Protein AF-A0A1V5YV45-F1 (afdb_monomer_lite)

Secondary structure (DSSP, 8-state):
----------------------------GGGSPSEEEEEEEEETTEEEEEEEEE-

Sequence (55 aa):
MNKSLLLPLLFGSACSVIAAEKQASKIDVHMLVPGVYFIMLESGNKKYYSKFIKI

Radius of gyration: 26.53 Å; chains: 1; bounding box: 28×29×85 Å

Foldseek 3Di:
DDDDDDDDDDDDDDPVPVPPPPPDDDDDCVPDDFAKDKDWDDDPPDIDIDIDTDD

pLDDT: mean 73.59, std 20.65, range [37.81, 96.5]

Structure (mmCIF, N/CA/C/O backbone):
data_AF-A0A1V5YV45-F1
#
_entry.id   AF-A0A1V5YV45-F1
#
loop_
_atom_site.group_PDB
_atom_site.id
_atom_site.type_symbol
_atom_site.label_atom_id
_atom_site.label_alt_id
_atom_site.label_comp_id
_atom_site.label_asym_id
_atom_site.label_entity_id
_atom_site.label_seq_id
_atom_site.pdbx_PDB_ins_code
_atom_site.Cartn_x
_atom_site.Cartn_y
_atom_site.Cartn_z
_atom_site.occupancy
_atom_site.B_iso_or_equiv
_atom_site.auth_seq_id
_atom_site.auth_comp_id
_atom_site.auth_asym_id
_atom_site.auth_atom_id
_atom_site.pdbx_PDB_model_num
ATOM 1 N N . MET A 1 1 ? -13.426 20.173 72.917 1.00 37.81 1 MET A N 1
ATOM 2 C CA . MET A 1 1 ? -13.039 21.551 72.544 1.00 37.81 1 MET A CA 1
ATOM 3 C C . MET A 1 1 ? -12.781 21.582 71.053 1.00 37.81 1 MET A C 1
ATOM 5 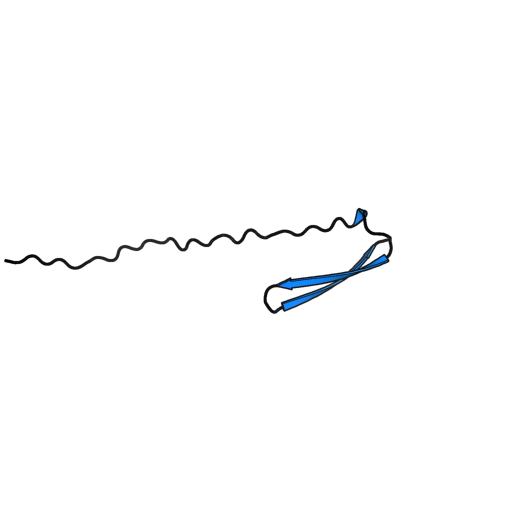O O . MET A 1 1 ? -12.058 20.740 70.542 1.00 37.81 1 MET A O 1
ATOM 9 N N . ASN A 1 2 ? -13.478 22.492 70.384 1.00 47.91 2 ASN A N 1
ATOM 10 C CA . ASN A 1 2 ? -13.616 22.614 68.938 1.00 47.91 2 ASN A CA 1
ATOM 11 C C . ASN A 1 2 ? -12.313 23.064 68.262 1.00 47.91 2 ASN A C 1
ATOM 13 O O . ASN A 1 2 ? -11.614 23.909 68.819 1.00 47.91 2 ASN A O 1
ATOM 17 N N . LYS A 1 3 ? -12.104 22.653 67.007 1.00 44.28 3 LYS A N 1
ATOM 18 C CA . LYS A 1 3 ? -12.134 23.594 65.872 1.00 44.28 3 LYS A CA 1
ATOM 19 C C . LYS A 1 3 ? -12.222 22.849 64.535 1.00 44.28 3 LYS A C 1
ATOM 21 O O . LYS A 1 3 ? -11.333 22.106 64.147 1.00 44.28 3 LYS A O 1
ATOM 26 N N . SER A 1 4 ? -13.358 23.081 63.883 1.00 53.34 4 SER A N 1
ATOM 27 C CA . SER A 1 4 ? -13.635 22.888 62.461 1.00 53.34 4 SER A CA 1
ATOM 28 C C . SER A 1 4 ? -12.569 23.552 61.584 1.00 53.34 4 SER A C 1
ATOM 30 O O . SER A 1 4 ? -12.018 24.570 62.002 1.00 53.34 4 SER A O 1
ATOM 32 N N . LEU A 1 5 ? -12.363 23.048 60.363 1.00 51.41 5 LEU A N 1
ATOM 33 C CA . LEU A 1 5 ? -12.520 23.871 59.156 1.00 51.41 5 LEU A CA 1
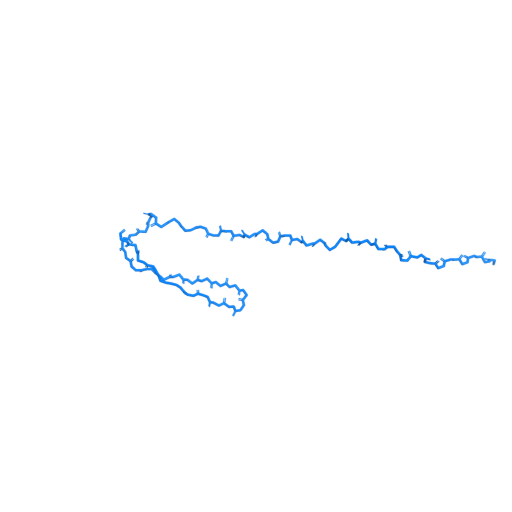ATOM 34 C C . LEU A 1 5 ? -12.516 23.006 57.887 1.00 51.41 5 LEU A C 1
ATOM 36 O O . LEU A 1 5 ? -11.535 22.362 57.528 1.00 51.41 5 LEU A O 1
ATOM 40 N N . LEU A 1 6 ? -13.674 23.020 57.231 1.00 51.59 6 LEU A N 1
ATOM 41 C CA . LEU A 1 6 ? -13.906 22.641 55.843 1.00 51.59 6 LEU A CA 1
ATOM 42 C C . LEU A 1 6 ? -13.038 23.475 54.878 1.00 51.59 6 LEU A C 1
ATOM 44 O O . LEU A 1 6 ? -12.914 24.679 55.071 1.00 51.59 6 LEU A O 1
ATOM 48 N N . LEU A 1 7 ? -12.517 22.779 53.856 1.00 55.19 7 LEU A N 1
ATOM 49 C CA . LEU A 1 7 ? -12.203 23.126 52.450 1.00 55.19 7 LEU A CA 1
ATOM 50 C C . LEU A 1 7 ? -11.903 24.590 52.033 1.00 55.19 7 LEU A C 1
ATOM 52 O O . LEU A 1 7 ? -12.594 25.523 52.431 1.00 55.19 7 LEU A O 1
ATOM 56 N N . PRO A 1 8 ? -11.028 24.771 51.020 1.00 49.09 8 PRO A N 1
ATOM 57 C CA . PRO A 1 8 ? -11.609 24.948 49.684 1.00 49.09 8 PRO A CA 1
ATOM 58 C C . PRO A 1 8 ? -10.877 24.232 48.537 1.00 49.09 8 PRO A C 1
ATOM 60 O O . PRO A 1 8 ? -9.653 24.166 48.464 1.00 49.09 8 PRO A O 1
ATOM 63 N N . LEU A 1 9 ? -11.698 23.762 47.595 1.00 52.91 9 LEU A N 1
ATOM 64 C CA . LEU A 1 9 ? -11.358 23.494 46.201 1.00 52.91 9 LEU A CA 1
ATOM 65 C C . LEU A 1 9 ? -10.563 24.668 45.611 1.00 52.91 9 LEU A C 1
ATOM 67 O O . LEU A 1 9 ? -11.088 25.775 45.502 1.00 52.91 9 LEU A O 1
ATOM 71 N N . LEU A 1 10 ? -9.335 24.406 45.166 1.00 50.31 10 LEU A N 1
ATOM 72 C CA . LEU A 1 10 ? -8.602 25.283 44.261 1.00 50.31 10 LEU A CA 1
ATOM 73 C C . LEU A 1 10 ? -8.142 24.467 43.053 1.00 50.31 10 LEU A C 1
ATOM 75 O O . LEU A 1 10 ? -7.336 23.547 43.142 1.00 50.31 10 LEU A O 1
ATOM 79 N N . PHE A 1 11 ? -8.763 24.820 41.935 1.00 52.34 11 PHE A N 1
ATOM 80 C CA . PHE A 1 11 ? -8.483 24.465 40.555 1.00 52.34 11 PHE A CA 1
ATOM 81 C C . PHE A 1 11 ? -6.993 24.210 40.273 1.00 52.34 11 PHE A C 1
ATOM 83 O O . PHE A 1 11 ? -6.174 25.123 40.322 1.00 52.34 11 PHE A O 1
ATOM 90 N N . GLY A 1 12 ? -6.667 22.971 39.906 1.00 40.44 12 GLY A N 1
ATOM 91 C CA . GLY A 1 12 ? -5.354 22.566 39.411 1.00 40.44 12 GLY A CA 1
ATOM 92 C C . GLY A 1 12 ? -5.503 21.867 38.069 1.00 40.44 12 GLY A C 1
ATOM 93 O O . GLY A 1 12 ? -5.617 20.648 37.998 1.00 40.44 12 GLY A O 1
ATOM 94 N N . SER A 1 13 ? -5.544 22.662 37.002 1.00 52.00 13 SER A N 1
ATOM 95 C CA . SER A 1 13 ? -5.420 22.200 35.624 1.00 52.00 13 SER A CA 1
ATOM 96 C C . SER A 1 13 ? -4.086 21.476 35.435 1.00 52.00 13 SER A C 1
ATOM 98 O O . SER A 1 13 ? -3.052 22.112 35.262 1.00 52.00 13 SER A O 1
ATOM 100 N N . ALA A 1 14 ? -4.114 20.150 35.415 1.00 50.31 14 ALA A N 1
ATOM 101 C CA . ALA A 1 14 ? -3.077 19.344 34.790 1.00 50.31 14 ALA A CA 1
ATOM 102 C C . ALA A 1 14 ? -3.740 18.095 34.209 1.00 50.31 14 ALA A C 1
ATOM 104 O O . ALA A 1 14 ? -3.530 16.974 34.661 1.00 50.31 14 ALA A O 1
ATOM 105 N N . CYS A 1 15 ? -4.583 18.308 33.194 1.00 42.75 15 CYS A N 1
ATOM 106 C CA . CYS A 1 15 ? -4.816 17.276 32.198 1.00 42.75 15 CYS A CA 1
ATOM 107 C C . CYS A 1 15 ? -3.459 17.073 31.521 1.00 42.75 15 CYS A C 1
ATOM 109 O O . CYS A 1 15 ? -3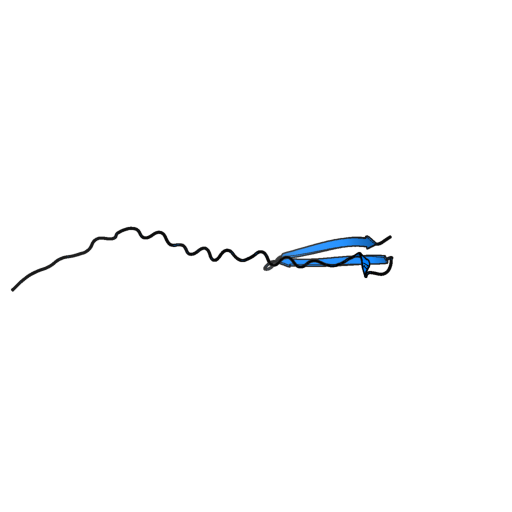.094 17.817 30.610 1.00 42.75 15 CYS A O 1
ATOM 111 N N . SER A 1 16 ? -2.650 16.154 32.044 1.00 48.03 16 SER A N 1
ATOM 112 C CA . SER A 1 16 ? -1.465 15.657 31.363 1.00 48.03 16 SER A CA 1
ATOM 113 C C . SER A 1 16 ? -1.967 14.907 30.136 1.00 48.03 16 SER A C 1
ATOM 115 O O . SER A 1 16 ? -2.133 13.690 30.132 1.00 48.03 16 SER A O 1
ATOM 117 N N . VAL A 1 17 ? -2.269 15.674 29.088 1.00 46.66 17 VAL A N 1
ATOM 118 C CA . VAL A 1 17 ? -2.377 15.177 27.728 1.00 46.66 17 VAL A CA 1
ATOM 119 C C . VAL A 1 17 ? -0.984 14.660 27.420 1.00 46.66 17 VAL A C 1
ATOM 121 O O . VAL A 1 17 ? -0.095 15.419 27.042 1.00 46.66 17 VAL A O 1
ATOM 124 N N . ILE A 1 18 ? -0.759 13.374 27.683 1.00 49.09 18 ILE A N 1
ATOM 125 C CA . ILE A 1 18 ? 0.396 12.667 27.154 1.00 49.09 18 ILE A CA 1
ATOM 126 C C . ILE A 1 18 ? 0.236 12.825 25.648 1.00 49.09 18 ILE A C 1
ATOM 128 O O . ILE A 1 18 ? -0.663 12.231 25.050 1.00 49.09 18 ILE A O 1
ATOM 132 N N . ALA A 1 19 ? 1.012 13.734 25.061 1.00 51.84 19 ALA A N 1
ATOM 133 C CA . ALA A 1 19 ? 1.060 13.910 23.628 1.00 51.84 19 ALA A CA 1
ATOM 134 C C . ALA A 1 19 ? 1.498 12.556 23.076 1.00 51.84 19 ALA A C 1
ATOM 136 O O . ALA A 1 19 ? 2.657 12.179 23.215 1.00 51.84 19 ALA A O 1
ATOM 137 N N . ALA A 1 20 ? 0.547 11.779 22.556 1.00 53.22 20 ALA A N 1
ATOM 138 C CA . ALA A 1 20 ? 0.850 10.538 21.877 1.00 53.22 20 ALA A CA 1
ATOM 139 C C . ALA A 1 20 ? 1.746 10.923 20.701 1.00 53.22 20 ALA A C 1
ATOM 141 O O . ALA A 1 20 ? 1.274 11.504 19.720 1.00 53.22 20 ALA A O 1
ATOM 142 N N . GLU A 1 21 ? 3.053 10.712 20.854 1.00 56.59 21 GLU A N 1
ATOM 143 C CA . GLU A 1 21 ? 4.019 10.992 19.808 1.00 56.59 21 GLU A CA 1
ATOM 144 C C . GLU A 1 21 ? 3.556 10.243 18.565 1.00 56.59 21 GLU A C 1
ATOM 146 O O . GLU A 1 21 ? 3.371 9.024 18.570 1.00 56.59 21 GLU A O 1
ATOM 151 N N . LYS A 1 22 ? 3.267 11.000 17.507 1.00 60.62 22 LYS A N 1
ATOM 152 C CA . LYS A 1 22 ? 2.782 10.456 16.247 1.00 60.62 22 LYS A CA 1
ATOM 153 C C . LYS A 1 22 ? 3.895 9.583 15.672 1.00 60.62 22 LYS A C 1
ATOM 155 O O . LYS A 1 22 ? 4.806 10.098 15.028 1.00 60.62 22 LYS A O 1
ATOM 160 N N . GLN A 1 23 ? 3.838 8.277 15.928 1.00 59.28 23 GLN A N 1
ATOM 161 C CA . GLN A 1 23 ? 4.826 7.323 15.442 1.00 59.28 23 GLN A CA 1
ATOM 162 C C . GLN A 1 23 ? 4.755 7.295 13.911 1.00 59.28 23 GLN A C 1
ATOM 164 O O . GLN A 1 23 ? 3.850 6.716 13.311 1.00 59.28 23 GLN A O 1
ATOM 169 N N . ALA A 1 24 ? 5.674 8.007 13.264 1.00 66.25 24 ALA A N 1
ATOM 170 C CA . ALA A 1 24 ? 5.747 8.072 11.816 1.00 66.25 24 ALA A CA 1
ATOM 171 C C . ALA A 1 24 ? 6.486 6.832 11.302 1.00 66.25 24 ALA A C 1
ATOM 173 O O . ALA A 1 24 ? 7.713 6.775 11.332 1.00 66.25 24 ALA A O 1
ATOM 174 N N . SER A 1 25 ? 5.747 5.840 10.808 1.00 71.81 25 SER A N 1
ATOM 175 C CA . SER A 1 25 ? 6.322 4.747 10.023 1.00 71.81 25 SER A CA 1
ATOM 176 C C . SER A 1 25 ? 6.651 5.258 8.618 1.00 71.81 25 SER A C 1
ATOM 178 O O . SER A 1 25 ? 5.745 5.577 7.844 1.00 71.81 25 SER A O 1
ATOM 180 N N . LYS A 1 26 ? 7.940 5.365 8.284 1.00 83.06 26 LYS A N 1
ATOM 181 C CA . LYS A 1 26 ? 8.401 5.684 6.925 1.00 83.06 26 LYS A CA 1
ATOM 182 C C . LYS A 1 26 ? 8.753 4.390 6.195 1.00 83.06 26 LYS A C 1
ATOM 184 O O . LYS A 1 26 ? 9.412 3.529 6.766 1.00 83.06 26 LYS A O 1
ATOM 189 N N . ILE A 1 27 ? 8.323 4.277 4.941 1.00 82.88 27 ILE A N 1
ATOM 190 C CA . ILE A 1 27 ? 8.715 3.193 4.034 1.00 82.88 27 ILE A CA 1
ATOM 191 C C . ILE A 1 27 ? 9.662 3.801 3.002 1.00 82.88 27 ILE A C 1
ATOM 193 O O . ILE A 1 27 ? 9.301 4.782 2.350 1.00 82.88 27 ILE A O 1
ATOM 197 N N . ASP A 1 28 ? 10.858 3.234 2.859 1.00 87.94 28 ASP A N 1
ATOM 198 C CA . ASP A 1 28 ? 11.771 3.604 1.778 1.00 87.94 28 ASP A CA 1
ATOM 199 C C . ASP A 1 28 ? 11.365 2.885 0.484 1.00 87.94 28 ASP A C 1
ATOM 201 O O . ASP A 1 28 ? 11.562 1.682 0.317 1.00 87.94 28 ASP A O 1
ATOM 205 N N . VAL A 1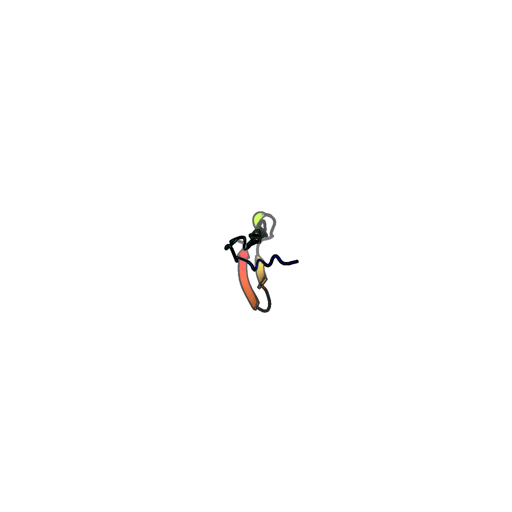 29 ? 10.757 3.638 -0.433 1.00 88.12 29 VAL A N 1
ATOM 206 C CA . VAL A 1 29 ? 10.218 3.126 -1.700 1.00 88.12 29 VAL A CA 1
ATOM 207 C C . VAL A 1 29 ? 11.335 2.862 -2.726 1.00 88.12 29 VAL A C 1
ATOM 209 O O . VAL A 1 29 ? 11.104 2.158 -3.707 1.00 88.12 29 VAL A O 1
ATOM 212 N N . HIS A 1 30 ? 12.553 3.379 -2.524 1.00 88.19 30 HIS A N 1
ATOM 213 C CA . HIS A 1 30 ? 13.659 3.189 -3.474 1.00 88.19 30 HIS A CA 1
ATOM 214 C C . HIS A 1 30 ? 14.229 1.769 -3.463 1.00 88.19 30 HIS A C 1
ATOM 216 O O . HIS A 1 30 ? 14.763 1.323 -4.474 1.00 88.19 30 HIS A O 1
ATOM 222 N N . MET A 1 31 ? 14.075 1.053 -2.349 1.00 89.12 31 MET A N 1
ATOM 223 C CA . MET A 1 31 ? 14.505 -0.342 -2.209 1.00 89.12 31 MET A CA 1
ATOM 224 C C . MET A 1 31 ? 13.502 -1.340 -2.806 1.00 89.12 31 MET A C 1
ATOM 226 O O . MET A 1 31 ? 13.761 -2.542 -2.836 1.00 89.12 31 MET A O 1
ATOM 230 N N . LEU A 1 32 ? 12.341 -0.860 -3.260 1.00 91.38 32 LEU A N 1
ATOM 231 C CA . LEU A 1 32 ? 11.310 -1.687 -3.871 1.00 91.38 32 LEU A CA 1
ATOM 232 C C . LEU A 1 32 ? 11.582 -1.882 -5.367 1.00 91.38 32 LEU A C 1
ATOM 234 O O . LEU A 1 32 ? 11.928 -0.946 -6.088 1.00 91.38 32 LEU A O 1
ATOM 238 N N . VAL A 1 33 ? 11.378 -3.111 -5.838 1.00 95.50 33 VAL A N 1
ATOM 239 C CA . VAL A 1 33 ? 11.425 -3.463 -7.264 1.00 95.50 33 VAL A CA 1
ATOM 240 C C . VAL A 1 33 ? 10.260 -2.774 -7.998 1.00 95.50 33 VAL A C 1
ATOM 242 O O . VAL A 1 33 ? 9.192 -2.606 -7.408 1.00 95.50 33 VAL A O 1
ATOM 245 N N . PRO A 1 34 ? 10.407 -2.369 -9.274 1.00 96.50 34 PRO A N 1
ATOM 246 C CA . PRO A 1 34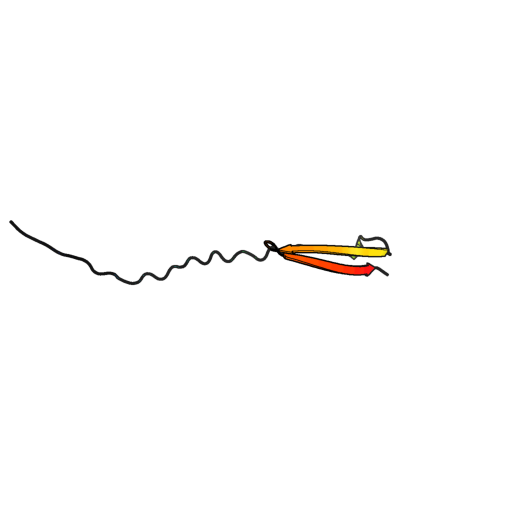 ? 9.283 -1.854 -10.051 1.00 96.50 34 PRO A CA 1
ATOM 247 C C . PRO A 1 34 ? 8.090 -2.815 -10.041 1.00 96.50 34 PRO A C 1
ATOM 249 O O . PRO A 1 34 ? 8.238 -4.021 -10.252 1.00 96.50 34 PRO A O 1
ATOM 252 N N . GLY A 1 35 ? 6.897 -2.290 -9.767 1.00 96.38 35 GLY A N 1
ATOM 253 C CA . GLY A 1 35 ? 5.719 -3.122 -9.556 1.00 96.38 35 GLY A CA 1
ATOM 254 C C . GLY A 1 35 ? 4.539 -2.405 -8.913 1.00 96.38 35 GLY A C 1
ATOM 255 O O . GLY A 1 35 ? 4.555 -1.200 -8.653 1.00 96.38 35 GLY A O 1
ATOM 256 N N . VAL A 1 36 ? 3.481 -3.177 -8.671 1.00 95.75 36 VAL A N 1
ATOM 257 C CA . VAL A 1 36 ? 2.252 -2.713 -8.024 1.00 95.75 36 VAL A CA 1
ATOM 258 C C . VAL A 1 36 ? 2.267 -3.114 -6.556 1.00 95.75 36 VAL A C 1
ATOM 260 O O . VAL A 1 36 ? 2.390 -4.294 -6.239 1.00 95.75 36 VAL A O 1
ATOM 263 N N . TYR A 1 37 ? 2.061 -2.141 -5.674 1.00 94.94 37 TYR A N 1
ATOM 264 C CA . TYR A 1 37 ? 2.070 -2.334 -4.228 1.00 94.94 37 TYR A CA 1
ATOM 265 C C . TYR A 1 37 ? 0.739 -1.919 -3.606 1.00 94.94 37 TYR A C 1
ATOM 267 O O . TYR A 1 37 ? 0.133 -0.920 -4.003 1.00 94.94 37 TYR A O 1
ATOM 275 N N . PHE A 1 38 ? 0.307 -2.677 -2.599 1.00 94.75 38 PHE A N 1
ATOM 276 C CA . PHE A 1 38 ? -0.885 -2.402 -1.802 1.00 94.75 38 PHE A CA 1
ATOM 277 C C . PHE A 1 38 ? -0.463 -2.024 -0.383 1.00 94.75 38 PHE A C 1
ATOM 279 O O . PHE A 1 38 ? 0.311 -2.741 0.248 1.00 94.75 38 PHE A O 1
ATOM 286 N N . ILE A 1 39 ? -0.971 -0.899 0.114 1.00 92.44 39 ILE A N 1
ATOM 287 C CA . ILE A 1 39 ? -0.730 -0.419 1.475 1.00 92.44 39 ILE A CA 1
ATOM 288 C C . ILE A 1 39 ? -2.036 -0.530 2.253 1.00 92.44 39 ILE A C 1
ATOM 290 O O . ILE A 1 39 ? -3.081 -0.067 1.795 1.00 92.44 39 ILE A O 1
ATOM 294 N N . MET A 1 40 ? -1.951 -1.097 3.452 1.00 92.38 40 MET A N 1
ATOM 295 C CA . MET A 1 40 ? -3.012 -1.074 4.449 1.00 92.38 40 MET A CA 1
ATOM 296 C C . MET A 1 40 ? -2.508 -0.316 5.676 1.00 92.38 40 MET A C 1
ATOM 298 O O . MET A 1 40 ? -1.435 -0.618 6.193 1.00 92.38 40 MET A O 1
ATOM 302 N N . LEU A 1 41 ? -3.291 0.654 6.137 1.00 89.81 41 LEU A N 1
ATOM 303 C CA . LEU A 1 41 ? -3.066 1.361 7.394 1.00 89.81 41 LEU A CA 1
ATOM 304 C C . LEU A 1 41 ? -4.222 1.057 8.343 1.00 89.81 41 LEU A C 1
ATOM 306 O O . LEU A 1 41 ? -5.388 1.134 7.952 1.00 89.81 41 LEU A O 1
ATOM 310 N N . GLU A 1 42 ? -3.901 0.743 9.591 1.00 90.88 42 GLU A N 1
ATOM 311 C CA . GLU A 1 42 ? -4.878 0.466 10.642 1.00 90.88 42 GLU A CA 1
ATOM 312 C C . GLU A 1 42 ? -4.793 1.541 11.728 1.00 90.88 42 GLU A C 1
ATOM 314 O O . GLU A 1 42 ? -3.707 1.936 12.153 1.00 90.88 42 GLU A O 1
ATOM 319 N N . SER A 1 43 ? -5.946 2.061 12.146 1.00 87.31 43 SER A N 1
ATOM 320 C CA . SER A 1 43 ? -6.043 3.047 13.222 1.00 87.31 43 SER A CA 1
ATOM 321 C C . SER A 1 43 ? -7.319 2.806 14.024 1.00 87.31 43 SER A C 1
ATOM 323 O O . SER A 1 43 ? -8.431 3.039 13.538 1.00 87.31 43 SER A O 1
ATOM 325 N N . GLY A 1 44 ? -7.162 2.300 15.251 1.00 90.44 44 GLY A N 1
ATOM 326 C CA . GLY A 1 44 ? -8.282 1.796 16.050 1.00 90.44 44 GLY A CA 1
ATOM 327 C C . GLY A 1 44 ? -9.036 0.698 15.292 1.00 90.44 44 GLY A C 1
ATOM 328 O O . GLY A 1 44 ? -8.420 -0.208 14.753 1.00 90.44 44 GLY A O 1
ATOM 329 N N . ASN A 1 45 ? -10.361 0.827 15.172 1.00 93.19 45 ASN A N 1
ATOM 330 C CA . ASN A 1 45 ? -11.210 -0.126 14.437 1.00 93.19 45 ASN A CA 1
ATOM 331 C C . ASN A 1 45 ? -11.390 0.224 12.946 1.00 93.19 45 ASN A C 1
ATOM 333 O O . ASN A 1 45 ? -12.318 -0.267 12.301 1.00 93.19 45 ASN A O 1
ATOM 337 N N . LYS A 1 46 ? -10.564 1.122 12.394 1.00 93.19 46 LYS A N 1
ATOM 338 C CA . LYS A 1 46 ? -10.654 1.559 10.994 1.00 93.19 46 LYS A CA 1
ATOM 339 C C . LYS A 1 46 ? -9.455 1.065 10.196 1.00 93.19 46 LYS A C 1
ATOM 341 O O . LYS A 1 46 ? -8.314 1.183 10.640 1.00 93.19 46 LYS A O 1
ATOM 346 N N . LYS A 1 47 ? -9.730 0.581 8.983 1.00 95.12 47 LYS A N 1
ATOM 347 C CA . LYS A 1 47 ? -8.726 0.161 8.000 1.00 95.12 47 LYS A CA 1
ATOM 348 C C . LYS A 1 47 ? -8.801 1.056 6.769 1.00 95.12 47 LYS A C 1
ATOM 350 O O . LYS A 1 47 ? -9.889 1.299 6.249 1.00 95.12 47 LYS A O 1
ATOM 355 N N . TYR A 1 48 ? -7.649 1.523 6.309 1.00 93.00 48 TYR A N 1
ATOM 356 C CA . TYR A 1 48 ? -7.488 2.344 5.114 1.00 93.00 48 TYR A CA 1
ATOM 357 C C . TYR A 1 48 ? -6.628 1.584 4.116 1.00 93.00 48 TYR A C 1
ATOM 359 O O . TYR A 1 48 ? -5.600 1.023 4.491 1.00 93.00 48 TYR A O 1
ATOM 367 N N . TYR A 1 49 ? -7.032 1.587 2.850 1.00 93.62 49 TYR A N 1
ATOM 368 C CA . TYR A 1 49 ? -6.344 0.864 1.789 1.00 93.62 49 TYR A CA 1
ATOM 369 C C . TYR A 1 49 ? -5.931 1.831 0.689 1.00 93.62 49 TYR A C 1
ATOM 371 O O . TYR A 1 49 ? -6.687 2.732 0.326 1.00 93.62 49 TYR A O 1
ATOM 379 N N . SER A 1 50 ? -4.734 1.635 0.153 1.00 93.69 50 SER A N 1
ATOM 380 C CA . SER A 1 50 ? -4.234 2.373 -1.000 1.00 93.69 50 SER A CA 1
ATOM 381 C C . SER A 1 50 ? -3.410 1.456 -1.896 1.00 93.69 50 SER A C 1
ATOM 383 O O . SER A 1 50 ? -2.919 0.410 -1.466 1.00 93.69 50 SER A O 1
ATOM 385 N N . LYS A 1 51 ? -3.255 1.852 -3.154 1.00 93.94 51 LYS A N 1
ATOM 386 C CA . LYS A 1 51 ? -2.407 1.186 -4.139 1.00 93.94 51 LYS A CA 1
ATOM 387 C C . LYS A 1 51 ? -1.489 2.226 -4.755 1.00 93.94 51 LYS A C 1
ATOM 389 O O . LYS A 1 51 ? -1.944 3.310 -5.113 1.00 93.94 51 LYS A O 1
ATOM 394 N N . PHE A 1 52 ? -0.224 1.874 -4.935 1.00 93.56 52 PHE A N 1
ATOM 395 C CA . PHE A 1 52 ? 0.712 2.683 -5.706 1.00 93.56 52 PHE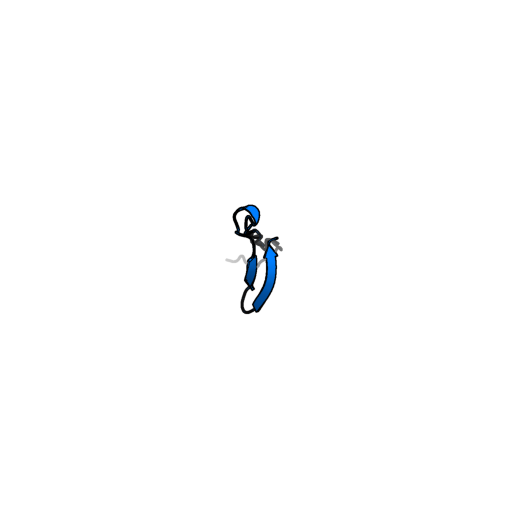 A CA 1
ATOM 396 C C . PHE A 1 52 ? 1.496 1.814 -6.687 1.00 93.56 52 PHE A C 1
ATOM 398 O O . PHE A 1 52 ? 1.553 0.589 -6.560 1.00 93.56 52 PHE A O 1
ATOM 405 N N . ILE A 1 53 ? 2.060 2.462 -7.701 1.00 94.25 53 ILE A N 1
ATOM 406 C CA . ILE A 1 53 ? 2.879 1.823 -8.728 1.00 94.25 53 ILE A CA 1
ATOM 407 C C . ILE A 1 53 ? 4.276 2.419 -8.612 1.00 94.25 53 ILE A C 1
ATOM 409 O O . ILE A 1 53 ? 4.430 3.640 -8.683 1.00 94.25 53 ILE A O 1
ATOM 413 N N . LYS A 1 54 ? 5.281 1.565 -8.421 1.00 91.88 54 LYS A N 1
ATOM 414 C CA . LYS A 1 54 ? 6.682 1.954 -8.544 1.00 91.88 54 LYS A CA 1
ATOM 415 C C . LYS A 1 54 ? 7.108 1.711 -9.987 1.00 91.88 54 LYS A C 1
ATOM 417 O O . LYS A 1 54 ? 7.101 0.567 -10.437 1.00 91.88 54 LYS A O 1
ATOM 422 N N . ILE A 1 55 ? 7.426 2.799 -10.685 1.00 89.44 55 ILE A N 1
ATOM 423 C CA . ILE A 1 55 ? 8.047 2.794 -12.017 1.00 89.44 55 ILE A CA 1
ATOM 424 C C . ILE A 1 55 ? 9.564 2.787 -11.844 1.00 89.44 55 ILE A C 1
ATOM 426 O O . ILE A 1 55 ? 10.047 3.496 -10.921 1.00 89.44 55 ILE A O 1
#